Protein AF-A0A2E9NJL4-F1 (afdb_monomer_lite)

Foldseek 3Di:
DDDDDDDDPDDFDDQDADPCVPQPDVQQDPPQDFDDDDPDADDDDDPVVVVVLVVLVVVLVCCVVVVDQDAEEAQAEADAPVVVPDQAGDHDNRNNVSVVCCRSNRRNHHYDYLHRLNSSDTCVQFPQSHHPTDPRSVVSSVSRVVVSCVPPPVVVVVPPDPDPDPPPDDDD

Radius of gyration: 20.58 Å; chains: 1; bounding box: 76×30×55 Å

pLDDT: mean 79.04, std 17.4, range [32.38, 96.06]

Secondary structure (DSSP, 8-state):
---------PPPP------GGGS--TT--TTPPPPPP---------HHHHHHHHHHHHHHHHHHTTSS---EEE---PEE-TTTT-SSEE-SHHHHHHHHHHHHHHSSS-EEESHHHHTTS-TTTSTTTTSS--HHHHHHHHHHHHHHHIIIIIHHHT-SPPPPPPPS----

Sequence (172 aa):
MQQEWQYLAEPIAETQAFDYSSVELRHRRDTAPVPPETDRTFEYDSASLETMTRAVRTFQEYHAENRYRVVFFVNIAPDVDIASGADRFVDGRHNEMNDYFMQLCGQDTPVVSSYDAFWAYTPSEVPGAGFHSLAAANNVKTDVLFEYLTQFVIDDLRGPAPAEAPGPGGAL

Structure (mmCIF, N/CA/C/O backbone):
data_AF-A0A2E9NJL4-F1
#
_entry.id   AF-A0A2E9NJL4-F1
#
loop_
_atom_site.group_PDB
_atom_site.id
_atom_site.type_symbol
_atom_site.label_atom_id
_atom_site.label_alt_id
_atom_site.label_comp_id
_atom_site.label_asym_id
_atom_site.label_entity_id
_atom_site.label_seq_id
_atom_site.pdbx_PDB_ins_code
_atom_site.Cartn_x
_atom_site.Cartn_y
_atom_site.Cartn_z
_atom_site.occupancy
_atom_site.B_iso_or_equiv
_atom_site.auth_seq_id
_atom_site.auth_comp_id
_atom_site.auth_asym_id
_atom_site.auth_atom_id
_atom_site.pdbx_PDB_model_num
ATOM 1 N N . MET A 1 1 ? 11.616 9.973 36.611 1.00 36.09 1 MET A N 1
ATOM 2 C CA . MET A 1 1 ? 11.372 8.529 36.430 1.00 36.09 1 MET A CA 1
ATOM 3 C C . MET A 1 1 ? 11.083 8.302 34.959 1.00 36.09 1 MET A C 1
ATOM 5 O O . MET A 1 1 ? 10.020 8.702 34.509 1.00 36.09 1 MET A O 1
ATOM 9 N N . GLN A 1 2 ? 12.053 7.787 34.207 1.00 34.25 2 GLN A N 1
ATOM 10 C CA . GLN A 1 2 ? 11.844 7.296 32.843 1.00 34.25 2 GLN A CA 1
ATOM 11 C C . GLN A 1 2 ? 11.492 5.812 32.971 1.00 34.25 2 GLN A C 1
ATOM 13 O O . GLN A 1 2 ? 12.255 5.065 33.576 1.00 34.25 2 GLN A O 1
ATOM 18 N N . GLN A 1 3 ? 10.309 5.412 32.508 1.00 34.44 3 GLN A N 1
ATOM 19 C CA . GLN A 1 3 ? 9.977 3.997 32.353 1.00 34.44 3 GLN A CA 1
ATOM 20 C C . GLN A 1 3 ? 10.628 3.513 31.056 1.00 34.44 3 GLN A C 1
ATOM 22 O O . GLN A 1 3 ? 10.252 3.965 29.976 1.00 34.44 3 GLN A O 1
ATOM 27 N N . GLU A 1 4 ? 11.619 2.632 31.179 1.00 32.38 4 GLU A N 1
ATOM 28 C CA . GLU A 1 4 ? 12.106 1.819 30.068 1.00 32.38 4 GLU A CA 1
ATOM 29 C C . GLU A 1 4 ? 11.072 0.728 29.785 1.00 32.38 4 GLU A C 1
ATOM 31 O O . GLU A 1 4 ? 10.810 -0.131 30.627 1.00 32.38 4 GLU A O 1
ATOM 36 N N . TRP A 1 5 ? 10.469 0.777 28.601 1.00 37.78 5 TRP A N 1
ATOM 37 C CA . TRP A 1 5 ? 9.615 -0.288 28.093 1.00 37.78 5 TRP A CA 1
ATOM 38 C C . TRP A 1 5 ? 10.467 -1.171 27.182 1.00 37.78 5 TRP A C 1
ATOM 40 O O . TRP A 1 5 ? 10.771 -0.794 26.052 1.00 37.78 5 TRP A O 1
ATOM 50 N N . GLN A 1 6 ? 10.892 -2.330 27.688 1.00 37.66 6 GLN A N 1
ATOM 51 C CA . GLN A 1 6 ? 11.473 -3.383 26.856 1.00 37.66 6 GLN A CA 1
ATOM 52 C C . GLN A 1 6 ? 10.336 -4.050 26.074 1.00 37.66 6 GLN A C 1
ATOM 54 O O . GLN A 1 6 ? 9.611 -4.878 26.620 1.00 37.66 6 GLN A O 1
ATOM 59 N N . TYR A 1 7 ? 10.158 -3.672 24.809 1.00 41.91 7 TYR A N 1
ATOM 60 C CA . TYR A 1 7 ? 9.270 -4.396 23.903 1.00 41.91 7 TYR A CA 1
ATOM 61 C C . TYR A 1 7 ? 10.000 -5.641 23.402 1.00 41.91 7 TYR A C 1
ATOM 63 O O . TYR A 1 7 ? 10.890 -5.564 22.556 1.00 41.91 7 TYR A O 1
ATOM 71 N N . LEU A 1 8 ? 9.644 -6.792 23.968 1.00 36.66 8 LEU A N 1
ATOM 72 C CA . LEU A 1 8 ? 9.950 -8.085 23.372 1.00 36.66 8 LEU A CA 1
ATOM 73 C C . LEU A 1 8 ? 9.084 -8.223 22.115 1.00 36.66 8 LEU A C 1
ATOM 75 O O . LEU A 1 8 ? 7.883 -7.965 22.160 1.00 36.66 8 LEU A O 1
ATOM 79 N N . ALA A 1 9 ? 9.709 -8.581 20.994 1.00 39.03 9 ALA A N 1
ATOM 80 C CA . ALA A 1 9 ? 9.019 -8.925 19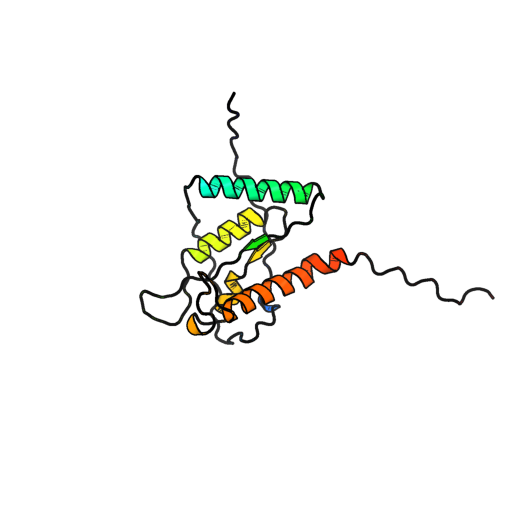.760 1.00 39.03 9 ALA A CA 1
ATOM 81 C C . ALA A 1 9 ? 8.149 -10.167 20.008 1.00 39.03 9 ALA A C 1
ATOM 83 O O . ALA A 1 9 ? 8.633 -11.297 19.968 1.00 39.03 9 ALA A O 1
ATOM 84 N N . GLU A 1 10 ? 6.879 -9.949 20.339 1.00 38.53 10 GLU A N 1
ATOM 85 C CA . GLU A 1 10 ? 5.865 -11.000 20.327 1.00 38.53 10 GLU A CA 1
ATOM 86 C C . GLU A 1 10 ? 5.715 -11.529 18.885 1.00 38.53 10 GLU A C 1
ATOM 88 O O . GLU A 1 10 ? 5.858 -10.755 17.929 1.00 38.53 10 GLU A O 1
ATOM 93 N N . PRO A 1 11 ? 5.466 -12.837 18.699 1.00 35.91 11 PRO A N 1
ATOM 94 C CA . PRO A 1 11 ? 5.279 -13.419 17.377 1.00 35.91 11 PRO A CA 1
ATOM 95 C C . PRO A 1 11 ? 4.093 -12.758 16.663 1.00 35.91 11 PRO A C 1
ATOM 97 O O . PRO A 1 11 ? 2.987 -12.675 17.190 1.00 35.91 11 PRO A O 1
ATOM 100 N N . ILE A 1 12 ? 4.363 -12.268 15.455 1.00 45.59 12 ILE A N 1
ATOM 101 C CA . ILE A 1 12 ? 3.423 -11.532 14.610 1.00 45.59 12 ILE A CA 1
ATOM 102 C C . ILE A 1 12 ? 2.342 -12.509 14.128 1.00 45.59 12 ILE A C 1
ATOM 104 O O . ILE A 1 12 ? 2.666 -13.539 13.538 1.00 45.59 12 ILE A O 1
ATOM 108 N N . ALA A 1 13 ? 1.069 -12.202 14.390 1.00 42.16 13 ALA A N 1
ATOM 109 C CA . ALA A 1 13 ? -0.052 -12.980 13.868 1.00 42.16 13 ALA A CA 1
ATOM 110 C C . ALA A 1 13 ? -0.079 -12.929 12.328 1.00 42.16 13 ALA A C 1
ATOM 112 O O . ALA A 1 13 ? 0.193 -11.882 11.736 1.00 42.16 13 ALA A O 1
ATOM 113 N N . GLU A 1 14 ? -0.417 -14.050 11.681 1.00 43.19 14 GLU A N 1
ATOM 114 C CA . GLU A 1 14 ? -0.626 -14.099 10.229 1.00 43.19 14 GLU A CA 1
ATOM 115 C C . GLU A 1 14 ? -1.736 -13.116 9.839 1.00 43.19 14 GLU A C 1
ATOM 117 O O . GLU A 1 14 ? -2.894 -13.257 10.237 1.00 43.19 14 GLU A O 1
ATOM 122 N N . THR A 1 15 ? -1.375 -12.096 9.061 1.00 53.88 15 THR A N 1
ATOM 123 C CA . THR A 1 15 ? -2.349 -11.208 8.430 1.00 53.88 15 THR A CA 1
ATOM 124 C C . THR A 1 15 ? -3.004 -11.964 7.282 1.00 53.88 15 THR A C 1
ATOM 126 O O . THR A 1 15 ? -2.331 -12.601 6.473 1.00 53.88 15 THR A O 1
ATOM 129 N N . GLN A 1 16 ? -4.335 -11.932 7.211 1.00 55.41 16 GLN A N 1
ATOM 130 C CA . GLN A 1 16 ? -5.047 -12.555 6.103 1.00 55.41 16 GLN A CA 1
ATOM 131 C C . GLN A 1 16 ? -4.718 -11.776 4.822 1.00 55.41 16 GLN A C 1
ATOM 133 O O . GLN A 1 16 ? -5.111 -10.618 4.679 1.00 55.41 16 GLN A O 1
ATOM 138 N N . ALA A 1 17 ? -3.959 -12.391 3.913 1.00 58.41 17 ALA A N 1
ATOM 139 C CA . ALA A 1 17 ? -3.621 -11.785 2.632 1.00 58.41 17 ALA A CA 1
ATOM 140 C C . ALA A 1 17 ? -4.908 -11.494 1.844 1.00 58.41 17 ALA A C 1
ATOM 142 O O . ALA A 1 17 ? -5.732 -12.385 1.627 1.00 58.41 17 ALA A O 1
ATOM 143 N N . PHE A 1 18 ? -5.096 -10.237 1.444 1.00 64.75 18 PHE A N 1
ATOM 144 C CA . PHE A 1 18 ? -6.220 -9.839 0.603 1.00 64.75 18 PHE A CA 1
ATOM 145 C C . PHE A 1 18 ? -5.987 -10.329 -0.831 1.00 64.75 18 PHE A C 1
ATOM 147 O O . PHE A 1 18 ? -4.934 -10.077 -1.414 1.00 64.75 18 PHE A O 1
ATOM 154 N N . ASP A 1 19 ? -6.968 -11.030 -1.403 1.00 68.88 19 ASP A N 1
ATOM 155 C CA . ASP A 1 19 ? -6.873 -11.539 -2.770 1.00 68.88 19 ASP A CA 1
ATOM 156 C C . ASP A 1 19 ? -7.149 -10.429 -3.792 1.00 68.88 19 ASP A C 1
ATOM 158 O O . ASP A 1 19 ? -8.293 -10.141 -4.159 1.00 68.88 19 ASP A O 1
ATOM 162 N N . TYR A 1 20 ? -6.071 -9.843 -4.309 1.00 65.38 20 TYR A N 1
ATOM 163 C CA . TYR A 1 20 ? -6.128 -8.820 -5.351 1.00 65.38 20 TYR A CA 1
ATOM 164 C C . TYR A 1 20 ? -6.691 -9.321 -6.684 1.00 65.38 20 TYR A C 1
ATOM 166 O O . TYR A 1 20 ? -7.017 -8.503 -7.543 1.00 65.38 20 TYR A O 1
ATOM 174 N N . SER A 1 21 ? -6.833 -10.636 -6.890 1.00 64.69 21 SER A N 1
ATOM 175 C CA . SER A 1 21 ? -7.470 -11.165 -8.098 1.00 64.69 21 SER A CA 1
ATOM 176 C C . SER A 1 21 ? -8.962 -10.833 -8.177 1.00 64.69 21 SER A C 1
ATOM 178 O O . SER A 1 21 ? -9.507 -10.804 -9.281 1.00 64.69 21 SER A O 1
ATOM 180 N N . SER A 1 22 ? -9.581 -10.525 -7.031 1.00 63.69 22 SER A N 1
ATOM 181 C CA . SER A 1 22 ? -10.977 -10.095 -6.924 1.00 63.69 22 SER A CA 1
ATOM 182 C C . SER A 1 22 ? -11.202 -8.617 -7.261 1.00 63.69 22 SER A C 1
ATOM 184 O O . SER A 1 22 ? -12.333 -8.225 -7.536 1.00 63.69 22 SER A O 1
ATOM 186 N N . VAL A 1 23 ? -10.146 -7.795 -7.289 1.00 65.56 23 VAL A N 1
ATOM 187 C CA . VAL A 1 23 ? -10.259 -6.374 -7.636 1.00 65.56 23 VAL A CA 1
ATOM 188 C C . VAL A 1 23 ? -10.415 -6.251 -9.149 1.00 65.56 23 VAL A C 1
ATOM 190 O O . VAL A 1 23 ? -9.508 -6.612 -9.905 1.00 65.56 23 VAL A O 1
ATOM 193 N N . GLU A 1 24 ? -11.541 -5.697 -9.610 1.00 66.25 24 GLU A N 1
ATOM 194 C CA . GLU A 1 24 ? -11.729 -5.329 -11.019 1.00 66.25 24 GLU A CA 1
ATOM 195 C C . GLU A 1 24 ? -10.831 -4.139 -11.393 1.00 66.25 24 GLU A C 1
ATOM 197 O O . GLU A 1 24 ? -11.254 -2.989 -11.518 1.00 66.25 24 GLU A O 1
ATOM 202 N N . LEU A 1 25 ? -9.546 -4.416 -11.598 1.00 67.94 25 LEU A N 1
ATOM 203 C CA . LEU A 1 25 ? -8.602 -3.444 -12.125 1.00 67.94 25 LEU A CA 1
ATOM 204 C C . LEU A 1 25 ? -8.930 -3.199 -13.598 1.00 67.94 25 LEU A C 1
ATOM 206 O O . LEU A 1 25 ? -8.784 -4.093 -14.435 1.00 67.94 25 LEU A O 1
ATOM 210 N N . ARG A 1 26 ? -9.321 -1.961 -13.931 1.00 61.56 26 ARG A N 1
ATOM 211 C CA . ARG A 1 26 ? -9.744 -1.557 -15.290 1.00 61.56 26 ARG A CA 1
ATOM 212 C C . ARG A 1 26 ? -8.803 -2.001 -16.415 1.00 61.56 26 ARG A C 1
ATOM 214 O O . ARG A 1 26 ? -9.252 -2.140 -17.550 1.00 61.56 26 ARG A O 1
ATOM 221 N N . HIS A 1 27 ? -7.516 -2.187 -16.119 1.00 60.09 27 HIS A N 1
ATOM 222 C CA . HIS A 1 27 ? -6.488 -2.541 -17.097 1.00 60.09 27 HIS A CA 1
ATOM 223 C C . HIS A 1 27 ? -5.504 -3.588 -16.561 1.00 60.09 27 HIS A C 1
ATOM 225 O O . HIS A 1 27 ? -4.295 -3.426 -16.710 1.00 60.09 27 HIS A O 1
ATOM 231 N N . ARG A 1 28 ? -5.994 -4.671 -15.938 1.00 66.56 28 ARG A N 1
ATOM 232 C CA . ARG A 1 28 ? -5.113 -5.794 -15.595 1.00 66.56 28 ARG A CA 1
ATOM 233 C C . ARG A 1 28 ? -4.551 -6.423 -16.867 1.00 66.56 28 ARG A C 1
ATOM 235 O O . ARG A 1 28 ? -5.297 -6.961 -17.679 1.00 66.56 28 ARG A O 1
ATOM 242 N N . ARG A 1 29 ? -3.234 -6.356 -17.047 1.00 66.81 29 ARG A N 1
ATOM 243 C CA . ARG A 1 29 ? -2.558 -7.044 -18.151 1.00 66.81 29 ARG A CA 1
ATOM 244 C C . ARG A 1 29 ? -2.534 -8.547 -17.881 1.00 66.81 29 ARG A C 1
ATOM 246 O O . ARG A 1 29 ? -2.099 -8.963 -16.812 1.00 66.81 29 ARG A O 1
ATOM 253 N N . ASP A 1 30 ? -2.895 -9.361 -18.871 1.00 71.19 30 ASP A N 1
ATOM 254 C CA . ASP A 1 30 ? -2.814 -10.832 -18.768 1.00 71.19 30 ASP A CA 1
ATOM 255 C C . ASP A 1 30 ? -1.381 -11.325 -18.515 1.00 71.19 30 ASP A C 1
ATOM 257 O O . ASP A 1 30 ? -1.159 -12.382 -17.931 1.00 71.19 30 ASP A O 1
ATOM 261 N N . THR A 1 31 ? -0.392 -10.540 -18.946 1.00 74.25 31 THR A N 1
ATOM 262 C CA . THR A 1 31 ? 1.038 -10.809 -18.763 1.00 74.25 31 THR A CA 1
ATOM 263 C C . THR A 1 31 ? 1.641 -10.015 -17.605 1.00 74.25 31 THR A C 1
ATOM 265 O O . THR A 1 31 ? 2.854 -9.796 -17.591 1.00 74.25 31 THR A O 1
ATOM 268 N N . ALA A 1 32 ? 0.815 -9.495 -16.692 1.00 74.81 32 ALA A N 1
ATOM 269 C CA . ALA A 1 32 ? 1.309 -8.788 -15.521 1.00 74.81 32 ALA A CA 1
ATOM 270 C C . ALA A 1 32 ? 2.225 -9.715 -14.703 1.00 74.81 32 ALA A C 1
ATOM 272 O O . ALA A 1 32 ? 1.863 -10.872 -14.464 1.00 74.81 32 ALA A O 1
ATOM 273 N N . PRO A 1 33 ? 3.412 -9.246 -14.293 1.00 78.38 33 PRO A N 1
ATOM 274 C CA . PRO A 1 33 ? 4.254 -10.002 -13.379 1.00 78.38 33 PRO A CA 1
ATOM 275 C C . PRO A 1 33 ? 3.528 -10.235 -12.049 1.00 78.38 33 PRO A C 1
ATOM 277 O O . PRO A 1 33 ? 2.737 -9.408 -11.595 1.00 78.38 33 PRO A O 1
ATOM 280 N N . VAL A 1 34 ? 3.823 -11.371 -11.423 1.00 77.19 34 VAL A N 1
ATOM 281 C CA . VAL A 1 34 ? 3.400 -11.639 -10.048 1.00 77.19 34 VAL A CA 1
ATOM 282 C C . VAL A 1 34 ? 4.308 -10.827 -9.116 1.00 77.19 34 VAL A C 1
ATOM 284 O O . VAL A 1 34 ? 5.529 -10.870 -9.315 1.00 77.19 34 VAL A O 1
ATOM 287 N N . PRO A 1 35 ? 3.751 -10.092 -8.136 1.00 79.62 35 PRO A N 1
ATOM 288 C CA . PRO A 1 35 ? 4.543 -9.435 -7.106 1.00 79.62 35 PRO A CA 1
ATOM 289 C C . PRO A 1 35 ? 5.469 -10.457 -6.425 1.00 79.62 35 PRO A C 1
ATOM 291 O O . PRO A 1 35 ? 5.010 -11.540 -6.059 1.00 79.62 35 PRO A O 1
ATOM 294 N N . PRO A 1 36 ? 6.770 -10.172 -6.293 1.00 80.69 36 PRO A N 1
ATOM 295 C CA . PRO A 1 36 ? 7.687 -11.090 -5.639 1.00 80.69 36 PRO A CA 1
ATOM 296 C C . PRO A 1 36 ? 7.493 -11.053 -4.124 1.00 80.69 36 PRO A C 1
ATOM 298 O O . PRO A 1 36 ? 7.382 -9.976 -3.539 1.00 80.69 36 PRO A O 1
ATOM 301 N N . GLU A 1 37 ? 7.527 -12.224 -3.489 1.00 80.19 37 GLU A N 1
ATOM 302 C CA . GLU A 1 37 ? 7.725 -12.318 -2.041 1.00 80.19 37 GLU A CA 1
ATOM 303 C C . GLU A 1 37 ? 9.099 -11.736 -1.679 1.00 80.19 37 GLU A C 1
ATOM 305 O O . GLU A 1 37 ? 10.064 -11.910 -2.431 1.00 80.19 37 GLU A O 1
ATOM 310 N N . THR A 1 38 ? 9.209 -11.063 -0.533 1.00 72.75 38 THR A N 1
ATOM 311 C CA . THR A 1 38 ? 10.499 -10.588 -0.024 1.00 72.75 38 THR A CA 1
ATOM 312 C C . THR A 1 38 ? 10.875 -11.306 1.269 1.00 72.75 38 THR A C 1
ATOM 314 O O . THR A 1 38 ? 10.099 -11.395 2.214 1.00 72.75 38 THR A O 1
ATOM 317 N N . ASP A 1 39 ? 12.107 -11.808 1.321 1.00 72.00 39 ASP A N 1
ATOM 318 C CA . ASP A 1 39 ? 12.766 -12.311 2.531 1.00 72.00 39 ASP A CA 1
ATOM 319 C C . ASP A 1 39 ? 13.594 -11.219 3.236 1.00 72.00 39 ASP A C 1
ATOM 321 O O . ASP A 1 39 ? 14.230 -11.462 4.265 1.00 72.00 39 ASP A O 1
ATOM 325 N N . ARG A 1 40 ? 13.599 -10.005 2.671 1.00 73.06 40 ARG A N 1
ATOM 326 C CA . ARG A 1 40 ? 14.365 -8.855 3.149 1.00 73.06 40 ARG A CA 1
ATOM 327 C C . ARG A 1 40 ? 13.578 -8.086 4.204 1.00 73.06 40 ARG A C 1
ATOM 329 O O . ARG A 1 40 ? 12.411 -7.750 4.011 1.00 73.06 40 ARG A O 1
ATOM 336 N N . THR A 1 41 ? 14.257 -7.747 5.294 1.00 74.38 41 THR A N 1
ATOM 337 C CA . THR A 1 41 ? 13.693 -6.936 6.375 1.00 74.38 41 THR A CA 1
ATOM 338 C C . THR A 1 41 ? 13.905 -5.458 6.091 1.00 74.38 41 THR A C 1
ATOM 340 O O . THR A 1 41 ? 15.032 -5.015 5.868 1.00 74.38 41 THR A O 1
ATOM 343 N N . PHE A 1 42 ? 12.833 -4.673 6.173 1.00 78.38 42 PHE A N 1
ATOM 344 C CA . PHE A 1 42 ? 12.952 -3.223 6.172 1.00 78.38 42 PHE A CA 1
ATOM 345 C C . PHE A 1 42 ? 13.588 -2.740 7.478 1.00 78.38 42 PHE A C 1
ATOM 347 O O . PHE A 1 42 ? 12.965 -2.767 8.540 1.00 78.38 42 PHE A O 1
ATOM 354 N N . GLU A 1 43 ? 14.824 -2.259 7.395 1.00 72.19 43 GLU A N 1
ATOM 355 C CA . GLU A 1 43 ? 15.500 -1.593 8.504 1.00 72.19 43 GLU A CA 1
ATOM 356 C C . GLU A 1 43 ? 15.463 -0.078 8.293 1.00 72.19 43 GLU A C 1
ATOM 358 O O . GLU A 1 43 ? 16.009 0.462 7.326 1.00 72.19 43 GLU A O 1
ATOM 363 N N . TYR A 1 44 ? 14.804 0.635 9.206 1.00 68.81 44 TYR A N 1
ATOM 364 C CA . TYR A 1 44 ? 14.754 2.092 9.164 1.00 68.81 44 TYR A CA 1
ATOM 365 C C . TYR A 1 44 ? 14.934 2.682 10.555 1.00 68.81 44 TYR A C 1
ATOM 367 O O . TYR A 1 44 ? 13.978 3.020 11.247 1.00 68.81 44 TYR A O 1
ATOM 375 N N . ASP A 1 45 ? 16.189 2.820 10.966 1.00 68.00 45 ASP A N 1
ATOM 376 C CA . ASP A 1 45 ? 16.518 3.479 12.222 1.00 68.00 45 ASP A CA 1
ATOM 377 C C . ASP A 1 45 ? 16.282 4.994 12.104 1.00 68.00 45 ASP A C 1
ATOM 379 O O . ASP A 1 45 ? 17.049 5.735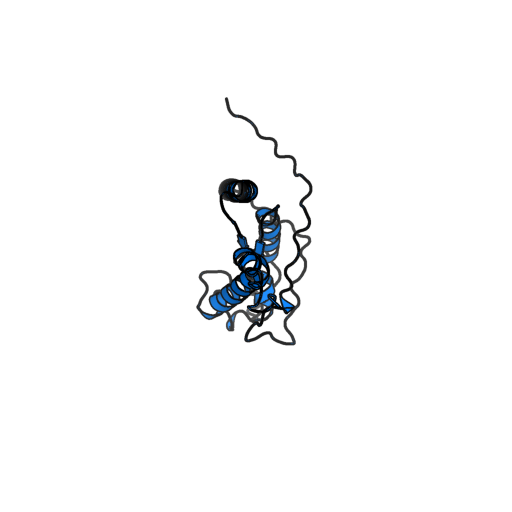 11.481 1.00 68.00 45 ASP A O 1
ATOM 383 N N . SER A 1 46 ? 15.156 5.457 12.650 1.00 77.31 46 SER A N 1
ATOM 384 C CA . SER A 1 46 ? 14.890 6.880 12.839 1.00 77.31 46 SER A CA 1
ATOM 385 C C . SER A 1 46 ? 13.864 7.115 13.947 1.00 77.31 46 SER A C 1
ATOM 387 O O . SER A 1 46 ? 12.882 6.383 14.080 1.00 77.31 46 SER A O 1
ATOM 389 N N . ALA A 1 47 ? 14.010 8.228 14.668 1.00 83.81 47 ALA A N 1
ATOM 390 C CA . ALA A 1 47 ? 13.015 8.696 15.640 1.00 83.81 47 ALA A CA 1
ATOM 391 C C . ALA A 1 47 ? 11.608 8.895 15.023 1.00 83.81 47 ALA A C 1
ATOM 393 O O . ALA A 1 47 ? 10.588 8.834 15.717 1.00 83.81 47 ALA A O 1
ATOM 394 N N . SER A 1 48 ? 11.538 9.116 13.706 1.00 81.94 48 SER A N 1
ATOM 395 C CA . SER A 1 48 ? 10.281 9.198 12.959 1.00 81.94 48 SER A CA 1
ATOM 396 C C . SER A 1 48 ? 9.556 7.852 12.906 1.00 81.94 48 SER A C 1
ATOM 398 O O . SER A 1 48 ? 8.338 7.824 13.087 1.00 81.94 48 SER A O 1
ATOM 400 N N . LEU A 1 49 ? 10.287 6.745 12.71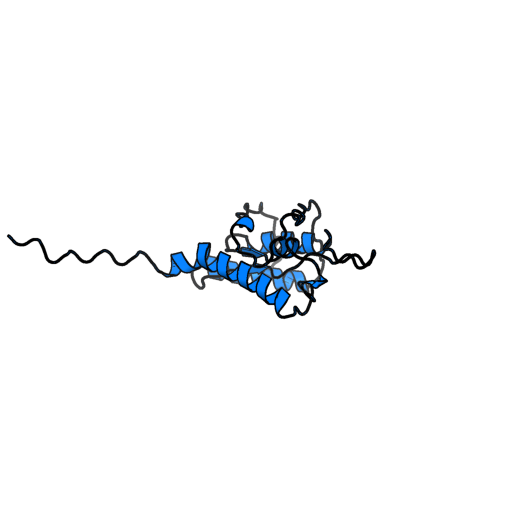2 1.00 82.88 49 LEU A N 1
ATOM 401 C CA . LEU A 1 49 ? 9.710 5.398 12.718 1.00 82.88 49 LEU A CA 1
ATOM 402 C C . LEU A 1 49 ? 9.130 5.068 14.093 1.00 82.88 49 LEU A C 1
ATOM 404 O O . LEU A 1 49 ? 7.987 4.638 14.177 1.00 82.88 49 LEU A O 1
ATOM 408 N N . GLU A 1 50 ? 9.863 5.346 15.173 1.00 86.75 50 GLU A N 1
ATOM 409 C CA . GLU A 1 50 ? 9.368 5.115 16.538 1.00 86.75 50 GLU A CA 1
ATOM 410 C C . GLU A 1 50 ? 8.080 5.895 16.829 1.00 86.75 50 GLU A C 1
ATOM 412 O O . GLU A 1 50 ? 7.124 5.363 17.402 1.00 86.75 50 GLU A O 1
ATOM 417 N N . THR A 1 51 ? 8.038 7.164 16.413 1.00 88.81 51 THR A N 1
ATOM 418 C CA . THR A 1 51 ? 6.864 8.026 16.600 1.00 88.81 51 THR A CA 1
ATOM 419 C C . THR A 1 51 ? 5.656 7.482 15.842 1.00 88.81 51 THR A C 1
ATOM 421 O O . THR A 1 51 ? 4.550 7.436 16.382 1.00 88.81 51 THR A O 1
ATOM 424 N N . MET A 1 52 ? 5.865 7.037 14.605 1.00 89.62 52 MET A N 1
ATOM 425 C CA . MET A 1 52 ? 4.822 6.439 13.781 1.00 89.62 52 MET A CA 1
ATOM 426 C C . MET A 1 52 ? 4.343 5.099 14.348 1.00 89.62 52 MET A C 1
ATOM 428 O O . MET A 1 52 ? 3.138 4.900 14.458 1.00 89.62 52 MET A O 1
ATOM 432 N N . THR A 1 53 ? 5.251 4.221 14.778 1.00 90.50 53 THR A N 1
ATOM 433 C CA . THR A 1 53 ? 4.909 2.956 15.443 1.00 90.50 53 THR A CA 1
ATOM 434 C C . THR A 1 53 ? 4.034 3.208 16.662 1.00 90.50 53 THR A C 1
ATOM 436 O O . THR A 1 53 ? 2.991 2.577 16.811 1.00 90.50 53 THR A O 1
ATOM 439 N N . ARG A 1 54 ? 4.388 4.188 17.504 1.00 92.44 54 ARG A N 1
ATOM 440 C CA . ARG A 1 54 ? 3.552 4.566 18.651 1.00 92.44 54 ARG A CA 1
ATOM 441 C C . ARG A 1 54 ? 2.163 5.040 18.215 1.00 92.44 54 ARG A C 1
ATOM 443 O O . ARG A 1 54 ? 1.179 4.650 18.830 1.00 92.44 54 ARG A O 1
ATOM 450 N N . ALA A 1 55 ? 2.073 5.847 17.159 1.00 94.69 55 ALA A N 1
ATOM 451 C CA . ALA A 1 55 ? 0.789 6.313 16.645 1.00 94.69 55 ALA A CA 1
ATOM 452 C C . ALA A 1 55 ? -0.085 5.157 16.128 1.00 94.69 55 ALA A C 1
ATOM 454 O O . ALA A 1 55 ? -1.263 5.095 16.473 1.00 94.69 55 ALA A O 1
ATOM 455 N N . VAL A 1 56 ? 0.489 4.222 15.358 1.00 95.31 56 VAL A N 1
ATOM 456 C CA . VAL A 1 56 ? -0.212 3.015 14.882 1.00 95.31 56 VAL A CA 1
ATOM 457 C C . VAL A 1 56 ? -0.756 2.215 16.062 1.00 95.31 56 VAL A C 1
ATOM 459 O O . VAL A 1 56 ? -1.944 1.901 16.079 1.00 95.31 56 VAL A O 1
ATOM 462 N N . ARG A 1 57 ? 0.067 1.981 17.091 1.00 94.56 57 ARG A N 1
ATOM 463 C CA . ARG A 1 57 ? -0.344 1.265 18.309 1.00 94.56 57 ARG A CA 1
ATOM 464 C C . ARG A 1 57 ? -1.511 1.936 19.018 1.00 94.56 57 ARG A C 1
ATOM 466 O O . ARG A 1 57 ? -2.482 1.269 19.340 1.00 94.56 57 ARG A O 1
ATOM 473 N N . THR A 1 58 ? -1.474 3.256 19.179 1.00 95.81 58 THR A N 1
ATOM 474 C CA . THR A 1 58 ? -2.591 3.998 19.781 1.00 95.81 58 THR A CA 1
ATOM 475 C C . THR A 1 58 ? -3.892 3.844 18.984 1.00 95.81 58 THR A C 1
ATOM 477 O O . THR A 1 58 ? -4.969 3.745 19.566 1.00 95.81 58 THR A O 1
ATOM 480 N N . PHE A 1 59 ? -3.830 3.801 17.652 1.00 96.06 59 PHE A N 1
ATOM 481 C CA . PHE A 1 59 ? -5.025 3.549 16.844 1.00 96.06 59 PHE A CA 1
ATOM 482 C C . PHE A 1 59 ? -5.522 2.101 16.960 1.00 96.06 59 PHE A C 1
ATOM 484 O O . PHE A 1 59 ? -6.733 1.895 17.028 1.00 96.06 59 PHE A O 1
ATOM 491 N N . GLN A 1 60 ? -4.617 1.124 17.035 1.00 94.44 60 GLN A N 1
ATOM 492 C CA . GLN A 1 60 ? -4.958 -0.282 17.289 1.00 94.44 60 GLN A CA 1
ATOM 493 C C . GLN A 1 60 ? -5.617 -0.454 18.669 1.00 94.44 60 GLN A C 1
ATOM 495 O O . GLN A 1 60 ? -6.637 -1.127 18.783 1.00 94.44 60 GLN A O 1
ATOM 500 N N . GLU A 1 61 ? -5.121 0.232 19.703 1.00 94.88 61 GLU A N 1
ATOM 501 C CA . GLU A 1 61 ? -5.745 0.267 21.035 1.00 94.88 61 GLU A CA 1
ATOM 502 C C . GLU A 1 61 ? -7.172 0.822 20.965 1.00 94.88 61 GLU A C 1
ATOM 504 O O . GLU A 1 61 ? -8.113 0.194 21.448 1.00 94.88 61 GLU A O 1
ATOM 509 N N . TYR A 1 62 ? -7.374 1.957 20.287 1.00 94.69 62 TYR A N 1
ATOM 510 C CA . TYR A 1 62 ? -8.721 2.504 20.101 1.00 94.69 62 TYR A CA 1
ATOM 511 C C . TYR A 1 62 ? -9.653 1.568 19.327 1.00 94.69 62 TYR A C 1
ATOM 513 O O . TYR A 1 62 ? -10.868 1.604 19.546 1.00 94.69 62 TYR A O 1
ATOM 521 N N . HIS A 1 63 ? -9.103 0.761 18.419 1.00 90.25 63 HIS A N 1
ATOM 522 C CA . HIS A 1 63 ? -9.858 -0.264 17.717 1.00 90.25 63 HIS A CA 1
ATOM 523 C C . HIS A 1 63 ? -10.289 -1.393 18.654 1.00 90.25 63 HIS A C 1
ATOM 525 O O . HIS A 1 63 ? -11.482 -1.685 18.741 1.00 90.25 63 HIS A O 1
ATOM 531 N N . ALA A 1 64 ? -9.346 -1.956 19.410 1.00 89.50 64 ALA A N 1
ATOM 532 C CA . ALA A 1 64 ? -9.590 -3.033 20.366 1.00 89.50 64 ALA A CA 1
ATOM 533 C C . ALA A 1 64 ? -10.578 -2.629 21.476 1.00 89.50 64 ALA A C 1
ATOM 535 O O . ALA A 1 64 ? -11.433 -3.415 21.887 1.00 89.50 64 ALA A O 1
ATOM 536 N N . GLU A 1 65 ? -10.524 -1.373 21.923 1.00 92.62 65 GLU A N 1
ATOM 537 C CA . GLU A 1 65 ? -11.460 -0.800 22.897 1.00 92.62 65 GLU A CA 1
ATOM 538 C C . GLU A 1 65 ? -12.862 -0.526 22.319 1.00 92.62 65 GLU A C 1
ATOM 540 O O . GLU A 1 65 ? -13.741 -0.047 23.037 1.00 92.62 65 GLU A O 1
ATOM 545 N N . ASN A 1 66 ? -13.097 -0.806 21.030 1.00 88.50 66 ASN A N 1
ATOM 546 C CA . ASN A 1 66 ? -14.317 -0.457 20.292 1.00 88.50 66 ASN A CA 1
ATOM 547 C C . ASN A 1 66 ? -14.646 1.045 20.331 1.00 88.50 66 ASN A C 1
ATOM 549 O O . ASN A 1 66 ? -15.798 1.454 20.169 1.00 88.50 66 ASN A O 1
ATOM 553 N N . ARG A 1 67 ? -13.631 1.891 20.534 1.00 92.69 67 ARG A N 1
ATOM 554 C CA . ARG A 1 67 ? -13.793 3.346 20.542 1.00 92.69 67 ARG A CA 1
ATOM 555 C C . ARG A 1 67 ? -13.938 3.890 19.126 1.00 92.69 67 ARG A C 1
ATOM 557 O O . ARG A 1 67 ? -14.733 4.799 18.898 1.00 92.69 67 ARG A O 1
ATOM 564 N N . TYR A 1 68 ? -13.188 3.318 18.186 1.00 90.88 68 TYR A N 1
ATOM 565 C CA . TYR A 1 68 ? -13.301 3.586 16.756 1.00 90.88 68 TYR A CA 1
ATOM 566 C C . TYR A 1 68 ? -13.174 2.287 15.961 1.00 90.88 68 TYR A C 1
ATOM 568 O O . TYR A 1 68 ? -12.459 1.371 16.354 1.00 90.88 68 TYR A O 1
ATOM 576 N N . ARG A 1 69 ? -13.815 2.217 14.792 1.00 87.62 69 ARG A N 1
ATOM 577 C CA . ARG A 1 69 ? -13.502 1.179 13.808 1.00 87.62 69 ARG A CA 1
ATOM 578 C C . ARG A 1 69 ? -12.357 1.683 12.939 1.00 87.62 69 ARG A C 1
ATOM 580 O O . ARG A 1 69 ? -12.553 2.611 12.158 1.00 87.62 69 ARG A O 1
ATOM 587 N N . VAL A 1 70 ? -11.171 1.118 13.127 1.00 91.62 70 VAL A N 1
ATOM 588 C CA . VAL A 1 70 ? -9.957 1.534 12.420 1.00 91.62 70 VAL A CA 1
ATOM 589 C C . VAL A 1 70 ? -9.671 0.545 11.300 1.00 91.62 70 VAL A C 1
ATOM 591 O O . VAL A 1 70 ? -9.852 -0.656 11.462 1.00 91.62 70 VAL A O 1
ATOM 594 N N . VAL A 1 71 ? -9.240 1.077 10.161 1.00 92.19 71 VAL A N 1
ATOM 595 C CA . VAL A 1 71 ? -8.717 0.319 9.025 1.00 92.19 71 VAL A CA 1
ATOM 596 C C . VAL A 1 71 ? -7.472 1.052 8.556 1.00 92.19 71 VAL A C 1
ATOM 598 O O . VAL A 1 71 ? -7.500 2.276 8.401 1.00 92.19 71 VAL A O 1
ATOM 601 N N . PHE A 1 72 ? -6.389 0.322 8.328 1.00 95.50 72 PHE A N 1
ATOM 602 C CA . PHE A 1 72 ? -5.175 0.876 7.750 1.00 95.50 72 PHE A CA 1
ATOM 603 C C . PHE A 1 72 ? -5.118 0.609 6.247 1.00 95.50 72 PHE A C 1
ATOM 605 O O . PHE A 1 72 ? -5.461 -0.470 5.770 1.00 95.50 72 PHE A O 1
ATOM 612 N N . PHE A 1 73 ? -4.645 1.601 5.496 1.00 95.81 73 PHE A N 1
ATOM 613 C CA . PHE A 1 73 ? -4.389 1.475 4.067 1.00 95.81 73 PHE A CA 1
ATOM 614 C C . PHE A 1 73 ? -2.932 1.821 3.773 1.00 95.81 73 PHE A C 1
ATOM 616 O O . PHE A 1 73 ? -2.525 2.983 3.876 1.00 95.81 73 PHE A O 1
ATOM 623 N N . VAL A 1 74 ? -2.144 0.810 3.420 1.00 95.44 74 VAL A N 1
ATOM 624 C CA . VAL A 1 74 ? -0.744 0.958 3.027 1.00 95.44 74 VAL A CA 1
ATOM 625 C C . VAL A 1 74 ? -0.703 1.427 1.574 1.00 95.44 74 VAL A C 1
ATOM 627 O O . VAL A 1 74 ? -0.799 0.662 0.619 1.00 95.44 74 VAL A O 1
ATOM 630 N N . ASN A 1 75 ? -0.608 2.741 1.404 1.00 94.44 75 ASN A N 1
ATOM 631 C CA . ASN A 1 75 ? -0.557 3.371 0.095 1.00 94.44 75 ASN A CA 1
ATOM 632 C C . ASN A 1 75 ? 0.879 3.377 -0.445 1.00 94.44 75 ASN A C 1
ATOM 634 O O . ASN A 1 75 ? 1.626 4.332 -0.222 1.00 94.44 75 ASN A O 1
ATOM 638 N N . ILE A 1 76 ? 1.252 2.323 -1.161 1.00 94.25 76 ILE A N 1
ATOM 639 C CA . ILE A 1 76 ? 2.607 2.134 -1.678 1.00 94.25 76 ILE A CA 1
ATOM 640 C C . ILE A 1 76 ? 2.563 1.497 -3.070 1.00 94.25 76 ILE A C 1
ATOM 642 O O . ILE A 1 76 ? 1.622 0.789 -3.411 1.00 94.25 76 ILE A O 1
ATOM 646 N N . ALA A 1 77 ? 3.560 1.797 -3.897 1.00 95.44 77 ALA A N 1
ATOM 647 C CA . ALA A 1 77 ? 3.726 1.215 -5.225 1.00 95.44 77 ALA A CA 1
ATOM 648 C C . ALA A 1 77 ? 5.138 0.623 -5.352 1.00 95.44 77 ALA A C 1
ATOM 650 O O . ALA A 1 77 ? 6.033 1.093 -4.645 1.00 95.44 77 ALA A O 1
ATOM 651 N N . PRO A 1 78 ? 5.360 -0.352 -6.249 1.00 95.38 78 PRO A N 1
ATOM 652 C CA . PRO A 1 78 ? 6.687 -0.890 -6.521 1.00 95.38 78 PRO A CA 1
ATOM 653 C C . PRO A 1 78 ? 7.677 0.161 -7.025 1.00 95.38 78 PRO A C 1
ATOM 655 O O . PRO A 1 78 ? 7.302 1.208 -7.565 1.00 95.38 78 PRO A O 1
ATOM 658 N N . ASP A 1 79 ? 8.963 -0.156 -6.889 1.00 94.25 79 ASP A N 1
ATOM 659 C CA . ASP A 1 79 ? 10.037 0.667 -7.429 1.00 94.25 79 ASP A CA 1
ATOM 660 C C . ASP A 1 79 ? 10.003 0.679 -8.961 1.00 94.25 79 ASP A C 1
ATOM 662 O O . ASP A 1 79 ? 9.627 -0.296 -9.608 1.00 94.25 79 ASP A O 1
ATOM 666 N N . VAL A 1 80 ? 10.414 1.795 -9.561 1.00 93.81 80 VAL A N 1
ATOM 667 C CA . VAL A 1 80 ? 10.545 1.920 -11.019 1.00 93.81 80 VAL A CA 1
ATOM 668 C C . VAL A 1 80 ? 11.982 1.606 -11.423 1.00 93.81 80 VAL A C 1
ATOM 670 O O . VAL A 1 80 ? 12.923 2.071 -10.778 1.00 93.81 80 VAL A O 1
ATOM 673 N N . ASP A 1 81 ? 12.169 0.874 -12.524 1.00 92.94 81 ASP A N 1
ATOM 674 C CA . ASP A 1 81 ? 13.493 0.561 -13.078 1.00 92.94 81 ASP A CA 1
ATOM 675 C C . ASP A 1 81 ? 14.149 1.774 -13.766 1.00 92.94 81 ASP A C 1
ATOM 677 O O . ASP A 1 81 ? 14.310 1.850 -14.987 1.00 92.94 81 ASP A O 1
ATOM 681 N N . ILE A 1 82 ? 14.547 2.758 -12.960 1.00 89.81 82 ILE A N 1
ATOM 682 C CA . ILE A 1 82 ? 15.208 3.978 -13.438 1.00 89.81 82 ILE A CA 1
ATOM 683 C C . ILE A 1 82 ? 16.583 3.651 -14.038 1.00 89.81 82 ILE A C 1
ATOM 685 O O . ILE A 1 82 ? 17.017 4.313 -14.979 1.00 89.81 82 ILE A O 1
ATOM 689 N N . ALA A 1 83 ? 17.268 2.631 -13.512 1.00 89.31 83 ALA A N 1
ATOM 690 C CA . ALA A 1 83 ? 18.637 2.298 -13.894 1.00 89.31 83 ALA A CA 1
ATOM 691 C C . ALA A 1 83 ? 18.744 1.802 -15.343 1.00 89.31 83 ALA A C 1
ATOM 693 O O . ALA A 1 83 ? 19.659 2.209 -16.058 1.00 89.31 83 ALA A O 1
ATOM 694 N N . SER A 1 84 ? 17.819 0.944 -15.787 1.00 90.81 84 SER A N 1
ATOM 695 C CA . SER A 1 84 ? 17.772 0.506 -17.188 1.00 90.81 84 SER A CA 1
ATOM 696 C C . SER A 1 84 ? 16.961 1.442 -18.089 1.00 90.81 84 SER A C 1
ATOM 698 O O . SER A 1 84 ? 17.058 1.345 -19.312 1.00 90.81 84 SER A O 1
ATOM 700 N N . GLY A 1 85 ? 16.155 2.336 -17.502 1.00 90.19 85 GLY A N 1
ATOM 701 C CA . GLY A 1 85 ? 15.201 3.176 -18.226 1.00 90.19 85 GLY A CA 1
ATOM 702 C C . GLY A 1 85 ? 14.007 2.398 -18.786 1.00 90.19 85 GLY A C 1
ATOM 703 O O . GLY A 1 85 ? 13.272 2.924 -19.623 1.00 90.19 85 GLY A O 1
ATOM 704 N N . ALA A 1 86 ? 13.823 1.143 -18.368 1.00 90.56 86 ALA A N 1
ATOM 705 C CA . ALA A 1 86 ? 12.697 0.326 -18.784 1.00 90.56 86 ALA A CA 1
ATOM 706 C C . ALA A 1 86 ? 11.399 0.811 -18.122 1.00 90.56 86 ALA A C 1
ATOM 708 O O . ALA A 1 86 ? 11.357 1.100 -16.927 1.00 90.56 86 ALA A O 1
ATOM 709 N N . ASP A 1 87 ? 10.312 0.835 -18.893 1.00 93.12 87 ASP A N 1
ATOM 710 C CA . ASP A 1 87 ? 8.969 1.123 -18.385 1.00 93.12 87 ASP A CA 1
ATOM 711 C C . ASP A 1 87 ? 8.408 -0.103 -17.656 1.00 93.12 87 ASP A C 1
ATOM 713 O O . ASP A 1 87 ? 7.538 -0.810 -18.159 1.00 93.12 87 ASP A O 1
ATOM 717 N N . ARG A 1 88 ? 8.975 -0.411 -16.488 1.00 92.75 88 ARG A N 1
ATOM 718 C CA . ARG A 1 88 ? 8.544 -1.520 -15.640 1.00 92.75 88 ARG A CA 1
ATOM 719 C C . ARG A 1 88 ? 8.746 -1.213 -14.166 1.00 92.75 88 ARG A C 1
ATOM 721 O O . ARG A 1 88 ? 9.650 -0.469 -13.778 1.00 92.75 88 ARG A O 1
ATOM 728 N N . PHE A 1 89 ? 7.914 -1.859 -13.368 1.00 93.62 89 PHE A N 1
ATOM 729 C CA . PHE A 1 89 ? 8.129 -1.997 -11.942 1.00 93.62 89 PHE A CA 1
ATOM 730 C C . PHE A 1 89 ? 9.173 -3.078 -11.649 1.00 93.62 89 PHE A C 1
ATOM 732 O O . PHE A 1 89 ? 9.354 -4.014 -12.436 1.00 93.62 89 PHE A O 1
ATOM 739 N N . VAL A 1 90 ? 9.876 -2.925 -10.533 1.00 92.50 90 VAL A N 1
ATOM 740 C CA . VAL A 1 90 ? 10.880 -3.861 -10.029 1.00 92.50 90 VAL A CA 1
ATOM 741 C C . VAL A 1 90 ? 10.704 -4.072 -8.536 1.00 92.50 90 VAL A C 1
ATOM 743 O O . VAL A 1 90 ? 10.197 -3.209 -7.819 1.00 92.50 90 VAL A O 1
ATOM 746 N N . ASP A 1 91 ? 11.155 -5.238 -8.085 1.00 90.12 91 ASP A N 1
ATOM 747 C CA . ASP A 1 91 ? 11.317 -5.495 -6.665 1.00 90.12 91 ASP A CA 1
ATOM 748 C C . ASP A 1 91 ? 12.409 -4.595 -6.091 1.00 90.12 91 ASP A C 1
ATOM 750 O O . ASP A 1 91 ? 13.471 -4.419 -6.695 1.00 90.12 91 ASP A O 1
ATOM 754 N N . GLY A 1 92 ? 12.160 -4.041 -4.914 1.00 90.19 92 GLY A N 1
ATOM 755 C CA . GLY A 1 92 ? 13.079 -3.105 -4.297 1.00 90.19 92 GLY A CA 1
ATOM 756 C C . GLY A 1 92 ? 12.674 -2.736 -2.884 1.00 90.19 92 GLY A C 1
ATOM 757 O O . GLY A 1 92 ? 12.060 -3.520 -2.162 1.00 90.19 92 GLY A O 1
ATOM 758 N N . ARG A 1 93 ? 13.049 -1.527 -2.481 1.00 90.38 93 ARG A N 1
ATOM 759 C CA . ARG A 1 93 ? 12.831 -1.008 -1.132 1.00 90.38 93 ARG A CA 1
ATOM 760 C C . ARG A 1 93 ? 11.348 -0.858 -0.814 1.00 90.38 93 ARG A C 1
ATOM 762 O O . ARG A 1 93 ? 10.951 -1.040 0.333 1.00 90.38 93 ARG A O 1
ATOM 769 N N . HIS A 1 94 ? 10.523 -0.522 -1.805 1.00 93.25 94 HIS A N 1
ATOM 770 C CA . HIS A 1 94 ? 9.089 -0.390 -1.562 1.00 93.25 94 HIS A CA 1
ATOM 771 C C . HIS A 1 94 ? 8.411 -1.734 -1.251 1.00 93.25 94 HIS A C 1
ATOM 773 O O . HIS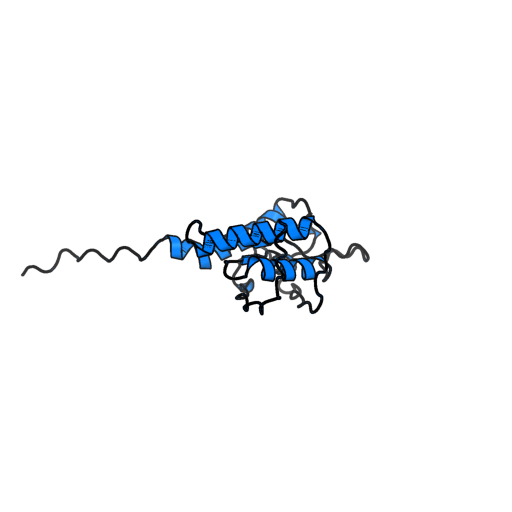 A 1 94 ? 7.390 -1.718 -0.572 1.00 93.25 94 HIS A O 1
ATOM 779 N N . ASN A 1 95 ? 8.988 -2.873 -1.658 1.00 91.94 95 ASN A N 1
ATOM 780 C CA . ASN A 1 95 ? 8.492 -4.192 -1.248 1.00 91.94 95 ASN A CA 1
ATOM 781 C C . ASN A 1 95 ? 8.732 -4.432 0.247 1.00 91.94 95 ASN A C 1
ATOM 783 O O . ASN A 1 95 ? 7.813 -4.698 1.009 1.00 91.94 95 ASN A O 1
ATOM 787 N N . GLU A 1 96 ? 9.970 -4.203 0.692 1.00 90.12 96 GLU A N 1
ATOM 788 C CA . GLU A 1 96 ? 10.351 -4.303 2.107 1.00 90.12 96 GLU A CA 1
ATOM 789 C C . GLU A 1 96 ? 9.479 -3.391 2.984 1.00 90.12 96 GLU A C 1
ATOM 791 O O . GLU A 1 96 ? 8.990 -3.791 4.040 1.00 90.12 96 GLU A O 1
ATOM 796 N N . MET A 1 97 ? 9.260 -2.152 2.531 1.00 91.38 97 MET A N 1
ATOM 797 C CA . MET A 1 97 ? 8.390 -1.196 3.213 1.00 91.38 97 MET A CA 1
ATOM 798 C C . MET A 1 97 ? 6.940 -1.671 3.255 1.00 91.38 97 MET A C 1
ATOM 800 O O . MET A 1 97 ? 6.309 -1.556 4.304 1.00 91.38 97 MET A O 1
ATOM 804 N N . ASN A 1 98 ? 6.408 -2.173 2.137 1.00 93.12 98 ASN A N 1
ATOM 805 C CA . ASN A 1 98 ? 5.054 -2.710 2.069 1.00 93.12 98 ASN A CA 1
ATOM 806 C C . ASN A 1 98 ? 4.851 -3.783 3.138 1.00 93.12 98 ASN A C 1
ATOM 808 O O . ASN A 1 98 ? 3.947 -3.658 3.962 1.00 93.12 98 ASN A O 1
ATOM 812 N N . ASP A 1 99 ? 5.739 -4.768 3.171 1.00 90.19 99 ASP A N 1
ATOM 813 C CA . ASP A 1 99 ? 5.639 -5.904 4.079 1.00 90.19 99 ASP A CA 1
ATOM 814 C C . ASP A 1 99 ? 5.767 -5.475 5.536 1.00 90.19 99 ASP A C 1
ATOM 816 O O . ASP A 1 99 ? 4.953 -5.863 6.377 1.00 90.19 99 ASP A O 1
ATOM 820 N N . TYR A 1 100 ? 6.721 -4.590 5.831 1.00 90.19 100 TYR A N 1
ATOM 821 C CA . TYR A 1 100 ? 6.863 -4.005 7.160 1.00 90.19 100 TYR A CA 1
ATOM 822 C C . TYR A 1 100 ? 5.583 -3.300 7.621 1.00 90.19 100 TYR A C 1
ATOM 824 O O . TYR A 1 100 ? 5.127 -3.507 8.747 1.00 90.19 100 TYR A O 1
ATOM 832 N N . PHE A 1 101 ? 4.978 -2.475 6.764 1.00 92.06 101 PHE A N 1
ATOM 833 C CA . PHE A 1 101 ? 3.770 -1.733 7.114 1.00 92.06 101 PHE A CA 1
ATOM 834 C C . PHE A 1 101 ? 2.534 -2.614 7.215 1.00 92.06 101 PHE A C 1
ATOM 836 O O . PHE A 1 101 ? 1.723 -2.403 8.115 1.00 92.06 101 PHE A O 1
ATOM 843 N N . MET A 1 102 ? 2.397 -3.603 6.335 1.00 92.38 102 MET A N 1
ATOM 844 C CA . MET A 1 102 ? 1.331 -4.596 6.414 1.00 92.38 102 MET A CA 1
ATOM 845 C C . MET A 1 102 ? 1.405 -5.356 7.738 1.00 92.38 102 MET A C 1
ATOM 847 O O . MET A 1 102 ? 0.395 -5.476 8.428 1.00 92.38 102 MET A O 1
ATOM 851 N N . GLN A 1 103 ? 2.603 -5.774 8.155 1.00 89.88 103 GLN A N 1
ATOM 852 C CA . GLN A 1 103 ? 2.803 -6.430 9.445 1.00 89.88 103 GLN A CA 1
ATOM 853 C C . GLN A 1 103 ? 2.532 -5.492 10.622 1.00 89.88 103 GLN A C 1
ATOM 855 O O . GLN A 1 103 ? 1.781 -5.857 11.518 1.00 89.88 103 GLN A O 1
ATOM 860 N N . LEU A 1 104 ? 3.113 -4.286 10.636 1.00 91.12 104 LEU A N 1
ATOM 861 C CA . LEU A 1 104 ? 2.959 -3.329 11.736 1.00 91.12 104 LEU A CA 1
ATOM 862 C C . LEU A 1 104 ? 1.492 -2.924 11.940 1.00 91.12 104 LEU A C 1
ATOM 864 O O . LEU A 1 104 ? 0.989 -2.953 13.064 1.00 91.12 104 LEU A O 1
ATOM 868 N N . CYS A 1 105 ? 0.814 -2.537 10.861 1.00 93.62 105 CYS A N 1
ATOM 869 C CA . CYS A 1 105 ? -0.559 -2.043 10.901 1.00 93.62 105 CYS A CA 1
ATOM 870 C C . CYS A 1 105 ? -1.585 -3.171 11.054 1.00 93.62 105 CYS A C 1
ATOM 872 O O . CYS A 1 105 ? -2.622 -2.959 11.679 1.00 93.62 105 CYS A O 1
ATOM 874 N N . GLY A 1 106 ? -1.293 -4.353 10.507 1.00 90.38 106 GLY A N 1
ATOM 875 C CA . GLY A 1 106 ? -2.196 -5.501 10.487 1.00 90.38 106 GLY A CA 1
ATOM 876 C C . GLY A 1 106 ? -2.287 -6.291 11.785 1.00 90.38 106 GLY A C 1
ATOM 877 O O . GLY A 1 106 ? -3.077 -7.229 11.855 1.00 90.38 106 GLY A O 1
ATOM 878 N N . GLN A 1 107 ? -1.511 -5.937 12.814 1.00 86.06 107 GLN A N 1
ATOM 879 C CA . GLN A 1 107 ? -1.645 -6.571 14.126 1.00 86.06 107 GLN A CA 1
ATOM 880 C C . GLN A 1 107 ? -2.999 -6.203 14.737 1.00 86.06 107 GLN A C 1
ATOM 882 O O . GLN A 1 107 ? -3.205 -5.073 15.182 1.00 86.06 107 GLN A O 1
ATOM 887 N N . ASP A 1 108 ? -3.931 -7.154 14.699 1.00 80.88 108 ASP A N 1
ATOM 888 C CA . ASP A 1 108 ? -5.278 -7.061 15.272 1.00 80.88 108 ASP A CA 1
ATOM 889 C C . ASP A 1 108 ? -6.143 -5.917 14.718 1.00 80.88 108 ASP A C 1
ATOM 891 O O . ASP A 1 108 ? -7.135 -5.519 15.326 1.00 80.88 108 ASP A O 1
ATOM 895 N N . THR A 1 109 ? -5.784 -5.352 13.564 1.00 89.00 109 THR A N 1
ATOM 896 C CA . THR A 1 109 ? -6.568 -4.312 12.886 1.00 89.00 109 THR A CA 1
ATOM 897 C C . THR A 1 109 ? -6.610 -4.595 11.387 1.00 89.00 109 THR A C 1
ATOM 899 O O . THR A 1 109 ? -5.581 -4.953 10.813 1.00 89.00 109 THR A O 1
ATOM 902 N N . PRO A 1 110 ? -7.769 -4.423 10.725 1.00 90.44 110 PRO A N 1
ATOM 903 C CA . PRO A 1 110 ? -7.870 -4.565 9.278 1.00 90.44 110 PRO A CA 1
ATOM 904 C C . PRO A 1 110 ? -6.841 -3.698 8.540 1.00 90.44 110 PRO A C 1
ATOM 906 O O . PRO A 1 110 ? -6.726 -2.495 8.800 1.00 90.44 110 PRO A O 1
ATOM 909 N N . VAL A 1 111 ? -6.112 -4.304 7.604 1.00 93.31 111 VAL A N 1
ATOM 910 C CA . VAL A 1 111 ? -5.114 -3.631 6.770 1.00 93.31 111 VAL A CA 1
ATOM 911 C C . VAL A 1 111 ? -5.180 -4.140 5.331 1.00 93.31 111 VAL A C 1
ATOM 913 O O . VAL A 1 111 ? -5.412 -5.323 5.090 1.00 93.31 111 VAL A O 1
ATOM 916 N N . VAL A 1 112 ? -4.953 -3.244 4.372 1.00 93.81 112 VAL A N 1
ATOM 917 C CA . VAL A 1 112 ? -4.774 -3.576 2.951 1.00 93.81 112 VAL A CA 1
ATOM 918 C C . VAL A 1 112 ? -3.721 -2.669 2.325 1.00 93.81 112 VAL A C 1
ATOM 920 O O . VAL A 1 112 ? -3.507 -1.553 2.804 1.00 93.81 112 VAL A O 1
ATOM 923 N N . SER A 1 113 ? -3.072 -3.126 1.255 1.00 94.44 113 SER A N 1
ATOM 924 C CA . SER A 1 113 ? -2.076 -2.355 0.508 1.00 94.44 113 SER A CA 1
ATOM 925 C C . SER A 1 113 ? -2.477 -2.180 -0.948 1.00 94.44 113 SER A C 1
ATOM 927 O O . SER A 1 113 ? -3.162 -3.020 -1.508 1.00 94.44 113 SER A O 1
ATOM 929 N N . SER A 1 114 ? -2.033 -1.107 -1.597 1.00 94.50 114 SER A N 1
ATOM 930 C CA . SER A 1 114 ? -2.147 -0.969 -3.056 1.00 94.50 114 SER A CA 1
ATOM 931 C C . SER A 1 114 ? -0.970 -1.564 -3.840 1.00 94.50 114 SER A C 1
ATOM 933 O O . SER A 1 114 ? -1.021 -1.561 -5.070 1.00 94.50 114 SER A O 1
ATOM 935 N N . TYR A 1 115 ? 0.063 -2.080 -3.164 1.00 93.81 115 TYR A N 1
ATOM 936 C CA . TYR A 1 115 ? 1.326 -2.511 -3.777 1.00 93.81 115 TYR A CA 1
ATOM 937 C C . TYR A 1 115 ? 1.139 -3.522 -4.914 1.00 93.81 115 TYR A C 1
ATOM 939 O O . TYR A 1 115 ? 1.560 -3.272 -6.045 1.00 93.81 115 TYR A O 1
ATOM 947 N N . ASP A 1 116 ? 0.451 -4.628 -4.635 1.00 91.12 116 ASP A N 1
ATOM 948 C CA . ASP A 1 116 ? 0.280 -5.729 -5.587 1.00 91.12 116 ASP A CA 1
ATOM 949 C C . ASP A 1 116 ? -0.538 -5.319 -6.810 1.00 91.12 116 ASP A C 1
ATOM 951 O O . ASP A 1 116 ? -0.238 -5.718 -7.936 1.00 91.12 116 ASP A O 1
ATOM 955 N N . ALA A 1 117 ? -1.534 -4.452 -6.616 1.00 91.62 117 ALA A N 1
ATOM 956 C CA . ALA A 1 117 ? -2.370 -3.962 -7.704 1.00 91.62 117 ALA A CA 1
ATOM 957 C C . ALA A 1 117 ? -1.567 -3.171 -8.747 1.00 91.62 117 ALA A C 1
ATOM 959 O O . ALA A 1 117 ? -1.904 -3.191 -9.932 1.00 91.62 117 ALA A O 1
ATOM 960 N N . PHE A 1 118 ? -0.481 -2.502 -8.348 1.00 92.94 118 PHE A N 1
ATOM 961 C CA . PHE A 1 118 ? 0.355 -1.747 -9.281 1.00 92.94 118 PHE A CA 1
ATOM 962 C C . PHE A 1 118 ? 1.156 -2.624 -10.241 1.00 92.94 118 PHE A C 1
ATOM 964 O O . PHE A 1 118 ? 1.433 -2.179 -11.354 1.00 92.94 118 PHE A O 1
ATOM 971 N N . TRP A 1 119 ? 1.458 -3.875 -9.885 1.00 91.88 119 TRP A N 1
ATOM 972 C CA . TRP A 1 119 ? 2.141 -4.807 -10.790 1.00 91.88 119 TRP A CA 1
ATOM 973 C C . TRP A 1 119 ? 1.318 -5.160 -12.035 1.00 91.88 119 TRP A C 1
ATOM 975 O O . TRP A 1 119 ? 1.870 -5.615 -13.037 1.00 91.88 119 TRP A O 1
ATOM 985 N N . ALA A 1 120 ? 0.013 -4.883 -12.019 1.00 90.75 120 ALA A N 1
ATOM 986 C CA . ALA A 1 120 ? -0.858 -5.015 -13.179 1.00 90.75 120 ALA A CA 1
ATOM 987 C C . ALA A 1 120 ? -0.623 -3.952 -14.275 1.00 90.75 120 ALA A C 1
ATOM 989 O O . ALA A 1 120 ? -1.138 -4.112 -15.384 1.00 90.75 120 ALA A O 1
ATOM 990 N N . TYR A 1 121 ? 0.154 -2.903 -13.980 1.00 91.44 121 TYR A N 1
ATOM 991 C CA . TYR A 1 121 ? 0.375 -1.727 -14.825 1.00 91.44 121 TYR A CA 1
ATOM 992 C C . TYR A 1 121 ? 1.862 -1.516 -15.135 1.00 91.44 121 TYR A C 1
ATOM 994 O O . TYR A 1 121 ? 2.740 -2.093 -14.493 1.00 91.44 121 TYR A O 1
ATOM 1002 N N . THR A 1 122 ? 2.169 -0.631 -16.086 1.00 92.44 122 THR A N 1
ATOM 1003 C CA . THR A 1 122 ? 3.507 -0.023 -16.187 1.00 92.44 122 THR A CA 1
ATOM 1004 C C . THR A 1 122 ? 3.574 1.364 -15.567 1.00 92.44 122 THR A C 1
ATOM 1006 O O . THR A 1 122 ? 2.560 2.062 -15.504 1.00 92.44 122 THR A O 1
ATOM 1009 N N . PRO A 1 123 ? 4.772 1.817 -15.155 1.00 93.38 123 PRO A N 1
ATOM 1010 C CA . PRO A 1 123 ? 4.975 3.171 -14.646 1.00 93.38 123 PRO A CA 1
ATOM 1011 C C . PRO A 1 123 ? 4.380 4.275 -15.535 1.00 93.38 123 PRO A C 1
ATOM 1013 O O . PRO A 1 123 ? 3.850 5.255 -15.013 1.00 93.38 123 PRO A O 1
ATOM 1016 N N . SER A 1 124 ? 4.423 4.122 -16.863 1.00 93.00 124 SER A N 1
ATOM 1017 C CA . SER A 1 124 ? 3.837 5.082 -17.808 1.00 93.00 124 SER A CA 1
ATOM 1018 C C . SER A 1 124 ? 2.302 5.138 -17.799 1.00 93.00 124 SER A C 1
ATOM 1020 O O . SER A 1 124 ? 1.738 6.196 -18.079 1.00 93.00 124 SER A O 1
ATOM 1022 N N . GLU A 1 125 ? 1.615 4.048 -17.444 1.00 92.38 125 GLU A N 1
ATOM 1023 C CA . GLU A 1 125 ? 0.150 4.002 -17.299 1.00 92.38 125 GLU A CA 1
ATOM 1024 C C . GLU A 1 125 ? -0.316 4.625 -15.980 1.00 92.38 125 GLU A C 1
ATOM 1026 O O . GLU A 1 125 ? -1.401 5.204 -15.901 1.00 92.38 125 GLU A O 1
ATOM 1031 N N . VAL A 1 126 ? 0.521 4.532 -14.946 1.00 92.62 126 VAL A N 1
ATOM 1032 C CA . VAL A 1 126 ? 0.261 5.035 -13.590 1.00 92.62 126 VAL A CA 1
ATOM 1033 C C . VAL A 1 126 ? 1.360 6.008 -13.136 1.00 92.62 126 VAL A C 1
ATOM 1035 O O . VAL A 1 126 ? 2.055 5.776 -12.141 1.00 92.62 126 VAL A O 1
ATOM 1038 N N . PRO A 1 127 ? 1.535 7.141 -13.837 1.00 91.06 127 PRO A N 1
ATOM 1039 C CA . PRO A 1 127 ? 2.626 8.062 -13.557 1.00 91.06 127 PRO A CA 1
ATOM 1040 C C . PRO A 1 127 ? 2.551 8.623 -12.130 1.00 91.06 127 PRO A C 1
ATOM 1042 O O . PRO A 1 127 ? 1.494 9.026 -11.633 1.00 91.06 127 PRO A O 1
ATOM 1045 N N . GLY A 1 128 ? 3.708 8.657 -11.466 1.00 89.50 128 GLY A N 1
ATOM 1046 C CA . GLY A 1 128 ? 3.833 9.119 -10.083 1.00 89.50 128 GLY A CA 1
ATOM 1047 C C . GLY A 1 128 ? 3.323 8.130 -9.028 1.00 89.50 128 GLY A C 1
ATOM 1048 O O . GLY A 1 128 ? 3.108 8.545 -7.889 1.00 89.50 128 GLY A O 1
ATOM 1049 N N . ALA A 1 129 ? 3.122 6.848 -9.364 1.00 90.56 129 ALA A N 1
ATOM 1050 C CA . ALA A 1 129 ? 2.625 5.831 -8.428 1.00 90.56 129 ALA A CA 1
ATOM 1051 C C . ALA A 1 129 ? 3.385 5.796 -7.084 1.00 90.56 129 ALA A C 1
ATOM 1053 O O . ALA A 1 129 ? 2.742 5.774 -6.032 1.00 90.56 129 ALA A O 1
ATOM 1054 N N . GLY A 1 130 ? 4.721 5.890 -7.122 1.00 84.31 130 GLY A N 1
ATOM 1055 C CA . GLY A 1 130 ? 5.598 5.901 -5.940 1.00 84.31 130 GLY A CA 1
ATOM 1056 C C . GLY A 1 130 ? 5.809 7.267 -5.266 1.00 84.31 130 GLY A C 1
ATOM 1057 O O . GLY A 1 130 ? 6.591 7.363 -4.328 1.00 84.31 130 GLY A O 1
ATOM 1058 N N . PHE A 1 131 ? 5.154 8.339 -5.729 1.00 84.31 131 PHE A N 1
ATOM 1059 C CA . PHE A 1 131 ? 5.313 9.698 -5.183 1.00 84.31 131 PHE A CA 1
ATOM 1060 C C . PHE A 1 131 ? 3.955 10.420 -5.083 1.00 84.31 131 PHE A C 1
ATOM 1062 O O . PHE A 1 131 ? 2.939 9.821 -4.730 1.00 84.31 131 PHE A O 1
ATOM 1069 N N . HIS A 1 132 ? 3.914 11.720 -5.408 1.00 83.19 132 HIS A N 1
ATOM 1070 C CA . HIS A 1 132 ? 2.683 12.484 -5.600 1.00 83.19 132 HIS A CA 1
ATOM 1071 C C . HIS A 1 132 ? 1.918 11.967 -6.823 1.00 83.19 132 HIS A C 1
ATOM 1073 O O . HIS A 1 132 ? 2.075 12.453 -7.942 1.00 83.19 132 HIS A O 1
ATOM 1079 N N . SER A 1 133 ? 1.111 10.940 -6.581 1.00 83.81 133 SER A N 1
ATOM 1080 C CA . SER A 1 133 ? 0.370 10.207 -7.599 1.00 83.81 133 SER A CA 1
ATOM 1081 C C . SER A 1 133 ? -0.549 11.096 -8.421 1.00 83.81 133 SER A C 1
ATOM 1083 O O . SER A 1 133 ? -1.317 11.897 -7.882 1.00 83.81 133 SER A O 1
ATOM 1085 N N . LEU A 1 134 ? -0.499 10.904 -9.740 1.00 88.25 134 LEU A N 1
ATOM 1086 C CA . LEU A 1 134 ? -1.466 11.481 -10.665 1.00 88.25 134 LEU A CA 1
ATOM 1087 C C . LEU A 1 134 ? -2.777 10.684 -10.645 1.00 88.25 134 LEU A C 1
ATOM 1089 O O . LEU A 1 134 ? -2.882 9.630 -10.016 1.00 88.25 134 LEU A O 1
ATOM 1093 N N . ALA A 1 135 ? -3.791 11.198 -11.347 1.00 86.94 135 ALA A N 1
ATOM 1094 C CA . ALA A 1 135 ? -5.150 10.658 -11.325 1.00 86.94 135 ALA A CA 1
ATOM 1095 C C . ALA A 1 135 ? -5.210 9.139 -11.578 1.00 86.94 135 ALA A C 1
ATOM 1097 O O . ALA A 1 135 ? -5.886 8.433 -10.840 1.00 86.94 135 ALA A O 1
ATOM 1098 N N . ALA A 1 136 ? -4.457 8.625 -12.557 1.00 89.50 136 ALA A N 1
ATOM 1099 C CA . ALA A 1 136 ? -4.446 7.197 -12.879 1.00 89.50 136 ALA A CA 1
ATOM 1100 C C . ALA A 1 136 ? -3.938 6.324 -11.717 1.00 89.50 136 ALA A C 1
ATOM 1102 O O . ALA A 1 136 ? -4.579 5.339 -11.367 1.00 89.50 136 ALA A O 1
ATOM 1103 N N . ALA A 1 137 ? -2.843 6.717 -11.060 1.00 91.94 137 ALA A N 1
ATOM 1104 C CA . ALA A 1 137 ? -2.329 5.998 -9.896 1.00 91.94 137 ALA A CA 1
ATOM 1105 C C . ALA A 1 137 ? -3.278 6.094 -8.684 1.00 91.94 137 ALA A C 1
ATOM 1107 O O . ALA A 1 137 ? -3.411 5.135 -7.927 1.00 91.94 137 ALA A O 1
ATOM 1108 N N . ASN A 1 138 ? -3.976 7.222 -8.509 1.00 93.19 138 ASN A N 1
ATOM 1109 C CA . ASN A 1 138 ? -4.994 7.355 -7.461 1.00 93.19 138 ASN A CA 1
ATOM 1110 C C . ASN A 1 138 ? -6.238 6.500 -7.724 1.00 93.19 138 ASN A C 1
ATOM 1112 O O . ASN A 1 138 ? -6.843 6.039 -6.760 1.00 93.19 138 ASN A O 1
ATOM 1116 N N . ASN A 1 139 ? -6.595 6.244 -8.987 1.00 92.31 139 ASN A N 1
ATOM 1117 C CA . ASN A 1 139 ? -7.677 5.315 -9.317 1.00 92.31 139 ASN A CA 1
ATOM 1118 C C . ASN A 1 139 ? -7.343 3.897 -8.839 1.00 92.31 139 ASN A C 1
ATOM 1120 O O . ASN A 1 139 ? -8.139 3.329 -8.110 1.00 92.31 139 ASN A O 1
ATOM 1124 N N . VAL A 1 140 ? -6.136 3.383 -9.119 1.00 92.00 140 VAL A N 1
ATOM 1125 C CA . VAL A 1 140 ? -5.707 2.051 -8.634 1.00 92.00 140 VAL A CA 1
ATOM 1126 C C . VAL A 1 140 ? -5.806 1.953 -7.108 1.00 92.00 140 VAL A C 1
ATOM 1128 O O . VAL A 1 140 ? -6.360 1.000 -6.571 1.00 92.00 140 VAL A O 1
ATOM 1131 N N . LYS A 1 141 ? -5.319 2.977 -6.397 1.00 93.38 141 LYS A N 1
ATOM 1132 C CA . LYS A 1 141 ? -5.375 3.046 -4.924 1.00 93.38 141 LYS A CA 1
ATOM 1133 C C . LYS A 1 141 ? -6.813 3.042 -4.407 1.00 93.38 141 LYS A C 1
ATOM 1135 O O . LYS A 1 141 ? -7.111 2.407 -3.402 1.00 93.38 141 LYS A O 1
ATOM 1140 N N . THR A 1 142 ? -7.684 3.772 -5.095 1.00 92.75 142 THR A N 1
ATOM 1141 C CA . THR A 1 142 ? -9.095 3.914 -4.743 1.00 92.75 142 THR A CA 1
ATOM 1142 C C . THR A 1 142 ? -9.842 2.609 -4.990 1.00 92.75 142 THR A C 1
ATOM 1144 O O . THR A 1 142 ? -10.548 2.167 -4.095 1.00 92.75 142 THR A O 1
ATOM 1147 N N . ASP A 1 143 ? -9.641 1.964 -6.139 1.00 91.56 143 ASP A N 1
ATOM 1148 C CA . ASP A 1 143 ? -10.288 0.696 -6.486 1.00 91.56 143 ASP A CA 1
ATOM 1149 C C . ASP A 1 143 ? -9.959 -0.384 -5.440 1.00 91.56 143 ASP A C 1
ATOM 1151 O O . ASP A 1 143 ? -10.867 -1.003 -4.890 1.00 91.56 143 ASP A O 1
ATOM 1155 N N . VAL A 1 144 ? -8.681 -0.522 -5.061 1.00 91.50 144 VAL A N 1
ATOM 1156 C CA . VAL A 1 144 ? -8.257 -1.448 -3.994 1.00 91.50 144 VAL A CA 1
ATOM 1157 C C . VAL A 1 144 ? -8.929 -1.126 -2.658 1.00 91.50 144 VAL A C 1
ATOM 1159 O O . VAL A 1 144 ? -9.474 -2.017 -2.007 1.00 91.50 144 VAL A O 1
ATOM 1162 N N . LEU A 1 145 ? -8.902 0.142 -2.235 1.00 92.06 145 LEU A N 1
ATOM 1163 C CA . LEU A 1 145 ? -9.481 0.542 -0.954 1.00 92.06 145 LEU A CA 1
ATOM 1164 C C . LEU A 1 145 ? -10.997 0.309 -0.922 1.00 92.06 145 LEU A C 1
ATOM 1166 O O . LEU A 1 145 ? -11.514 -0.202 0.066 1.00 92.06 145 LEU A O 1
ATOM 1170 N N . PHE A 1 146 ? -11.719 0.679 -1.979 1.00 90.06 146 PHE A N 1
ATOM 1171 C CA . PHE A 1 146 ? -13.171 0.521 -2.034 1.00 90.06 146 PHE A CA 1
ATOM 1172 C C . PHE A 1 146 ? -13.594 -0.945 -2.079 1.00 90.06 146 PHE A C 1
ATOM 1174 O O . PHE A 1 146 ? -14.554 -1.301 -1.393 1.00 90.06 146 PHE A O 1
ATOM 1181 N N . GLU A 1 147 ? -12.880 -1.787 -2.825 1.00 87.38 147 GLU A N 1
ATOM 1182 C CA . GLU A 1 147 ? -13.154 -3.223 -2.866 1.00 87.38 147 GLU A CA 1
ATOM 1183 C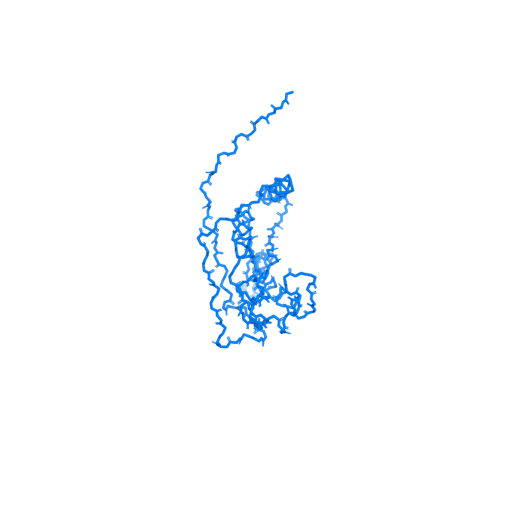 C . GLU A 1 147 ? -12.948 -3.844 -1.481 1.00 87.38 147 GLU A C 1
ATOM 1185 O O . GLU A 1 147 ? -13.857 -4.474 -0.939 1.00 87.38 147 GLU A O 1
ATOM 1190 N N . TYR A 1 148 ? -11.809 -3.556 -0.841 1.00 87.25 148 TYR A N 1
ATOM 1191 C CA . TYR A 1 148 ? -11.524 -4.024 0.514 1.00 87.25 148 TYR A CA 1
ATOM 1192 C C . TYR A 1 148 ? -12.585 -3.573 1.522 1.00 87.25 148 TYR A C 1
ATOM 1194 O O . TYR A 1 148 ? -13.106 -4.374 2.300 1.00 87.25 148 TYR A O 1
ATOM 1202 N N . LEU A 1 149 ? -12.939 -2.283 1.505 1.00 88.31 149 LEU A N 1
ATOM 1203 C CA . LEU A 1 149 ? -13.956 -1.744 2.402 1.00 88.31 149 LEU A CA 1
ATOM 1204 C C . LEU A 1 149 ? -15.311 -2.410 2.165 1.00 88.31 149 LEU A C 1
ATOM 1206 O O . LEU A 1 149 ? -15.998 -2.725 3.132 1.00 88.31 149 LEU A O 1
ATOM 1210 N N . THR A 1 150 ? -15.698 -2.640 0.913 1.00 84.38 150 THR A N 1
ATOM 1211 C CA . THR A 1 150 ? -16.978 -3.274 0.579 1.00 84.38 150 THR A CA 1
ATOM 1212 C C . THR A 1 150 ? -17.027 -4.707 1.096 1.00 84.38 150 THR A C 1
ATOM 1214 O O . THR A 1 150 ? -17.980 -5.057 1.786 1.00 84.38 150 THR A O 1
ATOM 1217 N N . GLN A 1 151 ? -15.983 -5.495 0.835 1.00 80.06 151 GLN A N 1
ATOM 1218 C CA . GLN A 1 151 ? -15.936 -6.912 1.191 1.00 80.06 151 GLN A CA 1
ATOM 1219 C C . GLN A 1 151 ? -15.795 -7.162 2.701 1.00 80.06 151 GLN A C 1
ATOM 1221 O O . GLN A 1 151 ? -16.393 -8.099 3.223 1.00 80.06 151 GLN A O 1
ATOM 1226 N N . PHE A 1 152 ? -15.012 -6.343 3.414 1.00 76.56 152 PHE A N 1
ATOM 1227 C CA . PHE A 1 152 ? -14.579 -6.676 4.781 1.00 76.56 152 PHE A CA 1
ATOM 1228 C C . PHE A 1 152 ? -15.029 -5.692 5.861 1.00 76.56 152 PHE A C 1
ATOM 1230 O O . PHE A 1 152 ? -14.923 -5.991 7.050 1.00 76.56 152 PHE A O 1
ATOM 1237 N N . VAL A 1 153 ? -15.509 -4.503 5.489 1.00 76.25 153 VAL A N 1
ATOM 1238 C CA . VAL A 1 153 ? -15.756 -3.426 6.464 1.00 76.25 153 VAL A CA 1
ATOM 1239 C C . VAL A 1 153 ? -17.200 -2.940 6.436 1.00 76.25 153 VAL A C 1
ATOM 1241 O O . VAL A 1 153 ? -17.813 -2.785 7.491 1.00 76.25 153 VAL A O 1
ATOM 1244 N N . ILE A 1 154 ? -17.756 -2.689 5.252 1.00 75.06 154 ILE A N 1
ATOM 1245 C CA . ILE A 1 154 ? -19.075 -2.073 5.072 1.00 75.06 154 ILE A CA 1
ATOM 1246 C C . ILE A 1 154 ? -20.199 -3.057 5.381 1.00 75.06 154 ILE A C 1
ATOM 1248 O O . ILE A 1 154 ? -21.191 -2.648 5.985 1.00 75.06 154 ILE A O 1
ATOM 1252 N N . ASP A 1 155 ? -20.067 -4.331 5.014 1.00 64.06 155 ASP A N 1
ATOM 1253 C CA . ASP A 1 155 ? -21.138 -5.301 5.257 1.00 64.06 155 ASP A CA 1
ATOM 1254 C C . ASP A 1 155 ? -21.380 -5.544 6.755 1.00 64.06 155 ASP A C 1
ATOM 1256 O O . ASP A 1 155 ? -22.532 -5.629 7.181 1.00 64.06 155 ASP A O 1
ATOM 1260 N N . ASP A 1 156 ? -20.345 -5.458 7.592 1.00 61.38 156 ASP A N 1
ATOM 1261 C CA . ASP A 1 156 ? -20.520 -5.434 9.049 1.00 61.38 156 ASP A CA 1
ATOM 1262 C C . ASP A 1 156 ? -21.214 -4.154 9.560 1.00 61.38 156 ASP A C 1
ATOM 1264 O O . ASP A 1 156 ? -21.862 -4.173 10.606 1.00 61.38 156 ASP A O 1
ATOM 1268 N N . LEU A 1 157 ? -21.075 -3.013 8.871 1.00 60.28 157 LEU A N 1
ATOM 1269 C CA . LEU A 1 157 ? -21.717 -1.750 9.277 1.00 60.28 157 LEU A CA 1
ATOM 1270 C C . LEU A 1 157 ? -23.219 -1.730 8.984 1.00 60.28 157 LEU A C 1
ATOM 1272 O O . LEU A 1 157 ? -23.943 -0.913 9.556 1.00 60.28 157 LEU A O 1
ATOM 1276 N N . ARG A 1 158 ? -23.700 -2.611 8.102 1.00 58.09 158 ARG A N 1
ATOM 1277 C CA . ARG A 1 158 ? -25.124 -2.703 7.758 1.00 58.09 158 ARG A CA 1
ATOM 1278 C C . ARG A 1 158 ? -25.956 -3.388 8.846 1.00 58.09 158 ARG A C 1
ATOM 1280 O O . ARG A 1 158 ? -27.179 -3.258 8.821 1.00 58.09 158 ARG A O 1
ATOM 1287 N N . GLY A 1 159 ? -25.315 -4.034 9.827 1.00 53.31 159 GLY A N 1
ATOM 1288 C CA . GLY A 1 159 ? -25.992 -4.852 10.832 1.00 53.31 159 GLY A CA 1
ATOM 1289 C C . GLY A 1 159 ? -26.700 -6.061 10.203 1.00 53.31 159 GLY A C 1
ATOM 1290 O O . GLY A 1 159 ? -26.711 -6.215 8.979 1.00 53.31 159 GLY A O 1
ATOM 1291 N N . PRO A 1 160 ? -27.306 -6.953 11.005 1.00 56.09 160 PRO A N 1
ATOM 1292 C CA . PRO A 1 160 ? -28.168 -7.983 10.443 1.00 56.09 160 PRO A CA 1
ATOM 1293 C C . PRO A 1 160 ? -29.305 -7.313 9.667 1.00 56.09 160 PRO A C 1
ATOM 1295 O O . PRO A 1 160 ? -29.884 -6.327 10.136 1.00 56.09 160 PRO A O 1
ATOM 1298 N N . ALA A 1 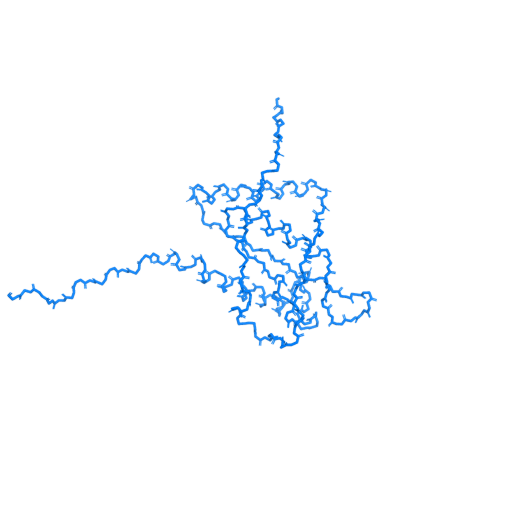161 ? -29.635 -7.861 8.493 1.00 58.00 161 ALA A N 1
ATOM 1299 C CA . ALA A 1 161 ? -30.827 -7.451 7.763 1.00 58.00 161 ALA A CA 1
ATOM 1300 C C . ALA A 1 161 ? -32.019 -7.439 8.738 1.00 58.00 161 ALA A C 1
ATOM 1302 O O . ALA A 1 161 ? -32.143 -8.371 9.544 1.00 58.00 161 ALA A O 1
ATOM 1303 N N . PRO A 1 162 ? -32.867 -6.394 8.725 1.00 60.62 162 PRO A N 1
ATOM 1304 C CA . PRO A 1 162 ? -34.019 -6.351 9.609 1.00 60.62 162 PRO A CA 1
ATOM 1305 C C . PRO A 1 162 ? -34.815 -7.638 9.410 1.00 60.62 162 PRO A C 1
ATOM 1307 O O . PRO A 1 162 ? -35.121 -8.000 8.273 1.00 60.62 162 PRO A O 1
ATOM 1310 N N . ALA A 1 163 ? -35.090 -8.346 10.511 1.00 63.44 163 ALA A N 1
ATOM 1311 C CA . ALA A 1 163 ? -35.886 -9.564 10.474 1.00 63.44 163 ALA A CA 1
ATOM 1312 C C . ALA A 1 163 ? -37.160 -9.277 9.674 1.00 63.44 163 ALA A C 1
ATOM 1314 O O . ALA A 1 163 ? -37.829 -8.274 9.949 1.00 63.44 163 ALA A O 1
ATOM 1315 N N . GLU A 1 164 ? -37.455 -10.113 8.670 1.00 59.53 164 GLU A N 1
ATOM 1316 C CA . GLU A 1 164 ? -38.685 -9.988 7.891 1.00 59.53 164 GLU A CA 1
ATOM 1317 C C . GLU A 1 164 ? -39.846 -9.841 8.872 1.00 59.53 164 GLU A C 1
ATOM 1319 O O . GLU A 1 164 ? -40.078 -10.707 9.722 1.00 59.53 164 GLU A O 1
ATOM 1324 N N . ALA A 1 165 ? -40.527 -8.694 8.808 1.00 59.75 165 ALA A N 1
ATOM 1325 C CA . ALA A 1 165 ? -41.693 -8.465 9.636 1.00 59.75 165 ALA A CA 1
ATOM 1326 C C . ALA A 1 165 ? -42.664 -9.627 9.388 1.00 59.75 165 ALA A C 1
ATOM 1328 O O . ALA A 1 165 ? -42.862 -9.989 8.223 1.00 59.75 165 ALA A O 1
ATOM 1329 N N . PRO A 1 166 ? -43.255 -10.226 10.439 1.00 60.16 166 PRO A N 1
ATOM 1330 C CA . PRO A 1 166 ? -44.205 -11.309 10.256 1.00 60.16 166 PRO A CA 1
ATOM 1331 C C . PRO A 1 166 ? -45.269 -10.838 9.268 1.00 60.16 166 PRO A C 1
ATOM 1333 O O . PRO A 1 166 ? -45.939 -9.826 9.495 1.00 60.16 166 PRO A O 1
ATOM 1336 N N . GLY A 1 167 ? -45.349 -11.533 8.131 1.00 66.31 167 GLY A N 1
ATOM 1337 C CA . GLY A 1 167 ? -46.284 -11.192 7.072 1.00 66.31 167 GLY A CA 1
ATOM 1338 C C . GLY A 1 167 ? -47.710 -11.120 7.629 1.00 66.31 167 GLY A C 1
ATOM 1339 O O . GLY A 1 167 ? -48.033 -11.822 8.593 1.00 66.31 167 GLY A O 1
ATOM 1340 N N . PRO A 1 168 ? -48.585 -10.280 7.054 1.00 60.25 168 PRO A N 1
ATOM 1341 C CA . PRO A 1 168 ? -49.968 -10.160 7.495 1.00 60.25 168 PRO A CA 1
ATOM 1342 C C . PRO A 1 168 ? -50.729 -11.438 7.113 1.00 60.25 168 PRO A C 1
ATOM 1344 O O . PRO A 1 168 ? -51.378 -11.504 6.075 1.00 60.25 168 PRO A O 1
ATOM 1347 N N . GLY A 1 169 ? -50.609 -12.493 7.912 1.00 63.78 169 GLY A N 1
ATOM 1348 C CA . GLY A 1 169 ? -51.195 -13.782 7.565 1.00 63.78 169 GLY A CA 1
ATOM 1349 C C . GLY A 1 169 ? -51.005 -14.823 8.652 1.00 63.78 169 GLY A C 1
ATOM 1350 O O . GLY A 1 169 ? -50.118 -15.662 8.561 1.00 63.78 169 GLY A O 1
ATOM 1351 N N . GLY A 1 170 ? -51.853 -14.776 9.676 1.00 50.62 170 GLY A N 1
ATOM 1352 C CA . GLY A 1 170 ? -51.855 -15.792 10.726 1.00 50.62 170 GLY A CA 1
ATOM 1353 C C . GLY A 1 170 ? -52.926 -15.597 11.791 1.00 50.62 170 GLY A C 1
ATOM 1354 O O . GLY A 1 170 ? -52.663 -15.854 12.958 1.00 50.62 170 GLY A O 1
ATOM 1355 N N . ALA A 1 171 ? -54.107 -15.107 11.415 1.00 49.56 171 ALA A N 1
ATOM 1356 C CA . ALA A 1 171 ? -55.299 -15.204 12.249 1.00 49.56 171 ALA A CA 1
ATOM 1357 C C . ALA A 1 171 ? -56.429 -15.774 11.388 1.00 49.56 171 ALA A C 1
ATOM 1359 O O . ALA A 1 171 ? -57.105 -15.037 10.670 1.00 49.56 171 ALA A O 1
ATOM 1360 N N . LEU A 1 172 ? -56.569 -17.098 11.434 1.00 51.28 172 LEU A N 1
ATOM 1361 C CA . LEU A 1 172 ? -57.808 -17.821 11.165 1.00 51.28 172 LEU A CA 1
ATOM 1362 C C . LEU A 1 172 ? -58.004 -18.827 12.297 1.00 51.28 172 LEU A C 1
ATOM 1364 O O . LEU A 1 172 ? -57.015 -19.522 12.619 1.00 51.28 172 LEU A O 1
#